Protein AF-Q2I185-F1 (afdb_monomer_lite)

Sequence (90 aa):
TDDARLFAFVRITTGDAMSKRAKFTLITWIGENVSGLQRAKISTDKTLVKDVCQNFAKEFTVSDIRELEEDYIRNELKKAGGANYDAQAE

pLDDT: mean 89.1, std 11.25, range [46.19, 98.0]

Radius of gyration: 15.52 Å; chains: 1; bounding box: 38×21×43 Å

Structure (mmCIF, N/CA/C/O backbone):
data_AF-Q2I185-F1
#
_entry.id   AF-Q2I185-F1
#
loop_
_atom_site.group_PDB
_atom_site.id
_atom_site.type_symbol
_atom_site.label_atom_id
_atom_site.label_alt_id
_atom_site.label_comp_id
_atom_site.label_asym_id
_atom_site.label_entity_id
_atom_site.label_seq_id
_atom_site.pdbx_PDB_ins_code
_atom_site.Cartn_x
_atom_site.Cartn_y
_atom_site.Cartn_z
_atom_site.occupancy
_atom_site.B_iso_or_equiv
_atom_site.auth_seq_id
_atom_site.auth_comp_id
_atom_site.auth_asym_id
_atom_site.auth_atom_id
_atom_site.pdbx_PDB_model_num
ATOM 1 N N . THR A 1 1 ? -13.672 -1.354 -1.992 1.00 79.06 1 THR A N 1
ATOM 2 C CA . THR A 1 1 ? -14.932 -0.762 -1.517 1.00 79.06 1 THR A CA 1
ATOM 3 C C . THR A 1 1 ? -14.590 0.287 -0.476 1.00 79.06 1 THR A C 1
ATOM 5 O O . THR A 1 1 ? -13.520 0.206 0.131 1.00 79.06 1 THR A O 1
ATOM 8 N N . ASP A 1 2 ? -15.443 1.291 -0.298 1.00 90.81 2 ASP A N 1
ATOM 9 C CA . ASP A 1 2 ? -15.118 2.459 0.538 1.00 90.81 2 ASP A CA 1
ATOM 10 C C . ASP A 1 2 ? -15.207 2.162 2.043 1.00 90.81 2 ASP A C 1
ATOM 12 O O . ASP A 1 2 ? -14.773 2.952 2.870 1.00 90.81 2 ASP A O 1
ATOM 16 N N . ASP A 1 3 ? -15.731 1.002 2.417 1.00 94.12 3 ASP A N 1
ATOM 17 C CA . ASP A 1 3 ? -15.838 0.474 3.779 1.00 94.12 3 ASP A CA 1
ATOM 18 C C . ASP A 1 3 ? -14.623 -0.373 4.210 1.00 94.12 3 ASP A C 1
ATOM 20 O O . ASP A 1 3 ? -14.582 -0.885 5.332 1.00 94.12 3 ASP A O 1
ATOM 24 N N . ALA A 1 4 ? -13.616 -0.517 3.343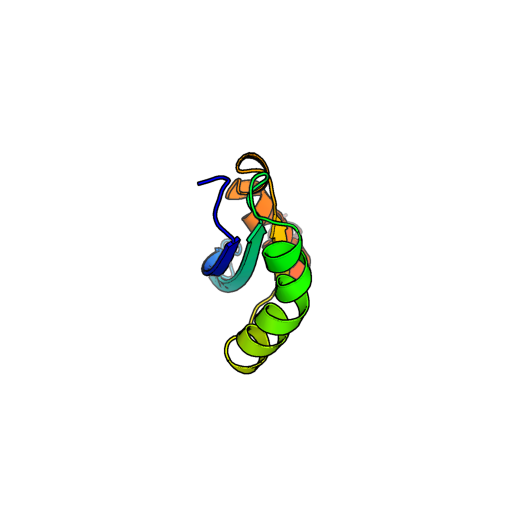 1.00 94.31 4 ALA A N 1
ATOM 25 C CA . ALA A 1 4 ? -12.443 -1.346 3.590 1.00 94.31 4 ALA A CA 1
ATOM 26 C C . ALA A 1 4 ? -11.154 -0.527 3.747 1.00 94.31 4 ALA A C 1
ATOM 28 O O . ALA A 1 4 ? -10.948 0.509 3.114 1.00 94.31 4 ALA A O 1
ATOM 29 N N . ARG A 1 5 ? -10.232 -1.068 4.548 1.00 95.19 5 ARG A N 1
ATOM 30 C CA . ARG A 1 5 ? -8.819 -0.674 4.573 1.00 95.19 5 ARG A CA 1
ATOM 31 C C . ARG A 1 5 ? -7.963 -1.878 4.215 1.00 95.19 5 ARG A C 1
ATOM 33 O O . ARG A 1 5 ? -8.269 -2.991 4.643 1.00 95.19 5 ARG A O 1
ATOM 40 N N . LEU A 1 6 ? -6.906 -1.664 3.448 1.00 96.50 6 LEU A N 1
ATOM 41 C CA . LEU A 1 6 ? -6.053 -2.749 2.972 1.00 96.50 6 LEU A CA 1
ATOM 42 C C . LEU A 1 6 ? -4.653 -2.252 2.633 1.00 96.50 6 LEU A C 1
ATOM 44 O O . LEU A 1 6 ? -4.432 -1.066 2.395 1.00 96.50 6 LEU A O 1
ATOM 48 N N . PHE A 1 7 ? -3.717 -3.193 2.606 1.00 97.75 7 PHE A N 1
ATOM 49 C CA . PHE A 1 7 ? -2.354 -2.980 2.148 1.00 97.75 7 PHE A CA 1
ATOM 50 C C . PHE A 1 7 ? -2.138 -3.792 0.876 1.00 97.75 7 PHE A C 1
ATOM 52 O O . PHE A 1 7 ? -2.478 -4.974 0.833 1.00 97.75 7 PHE A O 1
ATOM 59 N N . ALA A 1 8 ? -1.565 -3.172 -0.148 1.00 96.75 8 ALA A N 1
ATOM 60 C CA . ALA A 1 8 ? -1.213 -3.819 -1.400 1.00 96.75 8 ALA A CA 1
ATOM 61 C C . ALA A 1 8 ? 0.286 -3.657 -1.654 1.00 96.75 8 ALA A C 1
ATOM 63 O O . ALA A 1 8 ? 0.796 -2.542 -1.745 1.00 96.75 8 ALA A O 1
ATOM 64 N N . PHE A 1 9 ? 0.995 -4.776 -1.775 1.00 97.44 9 PHE A N 1
ATOM 65 C CA . PHE A 1 9 ? 2.401 -4.803 -2.162 1.00 97.44 9 PHE A CA 1
ATOM 66 C C . PHE A 1 9 ? 2.493 -5.167 -3.644 1.00 97.44 9 PHE A C 1
ATOM 68 O O . PHE A 1 9 ? 2.243 -6.308 -4.031 1.00 97.44 9 PHE A O 1
ATOM 75 N N . VAL A 1 10 ? 2.789 -4.178 -4.486 1.00 95.88 10 VAL A N 1
ATOM 76 C CA . VAL A 1 10 ? 2.630 -4.281 -5.941 1.00 95.88 10 VAL A CA 1
ATOM 77 C C . VAL A 1 10 ? 3.986 -4.235 -6.629 1.00 95.88 10 VAL A C 1
ATOM 79 O O . VAL A 1 10 ? 4.809 -3.365 -6.345 1.00 95.88 10 VAL A O 1
ATOM 82 N N . ARG A 1 11 ? 4.209 -5.156 -7.573 1.00 95.00 11 ARG A N 1
ATOM 83 C CA . ARG A 1 11 ? 5.365 -5.146 -8.475 1.00 95.00 11 ARG A CA 1
ATOM 84 C C . ARG A 1 11 ? 5.019 -4.395 -9.755 1.00 95.00 11 ARG A C 1
ATOM 86 O O . ARG A 1 11 ? 4.094 -4.778 -10.462 1.00 95.00 11 ARG A O 1
ATOM 93 N N . ILE A 1 12 ? 5.832 -3.406 -10.102 1.00 92.25 12 ILE A N 1
ATOM 94 C CA . ILE A 1 12 ? 5.723 -2.641 -11.343 1.00 92.25 12 ILE A CA 1
ATOM 95 C C . ILE A 1 12 ? 7.058 -2.716 -12.079 1.00 92.25 12 ILE A C 1
ATOM 97 O O . ILE A 1 12 ? 8.113 -2.389 -11.535 1.00 92.25 12 ILE A O 1
ATOM 101 N N . THR A 1 13 ? 7.031 -3.151 -13.337 1.00 90.44 13 THR A N 1
ATOM 102 C CA . THR A 1 13 ? 8.211 -3.083 -14.207 1.00 90.44 13 THR A CA 1
ATOM 103 C C . THR A 1 13 ? 8.331 -1.672 -14.764 1.00 90.44 13 THR A C 1
ATOM 105 O O . THR A 1 13 ? 7.434 -1.209 -15.465 1.00 90.44 13 THR A O 1
ATOM 108 N N . THR A 1 14 ? 9.437 -0.995 -14.469 1.00 83.94 14 THR A N 1
ATOM 109 C CA . THR A 1 14 ? 9.725 0.370 -14.925 1.00 83.94 14 THR A CA 1
ATOM 110 C C . THR A 1 14 ? 11.129 0.467 -15.511 1.00 83.94 14 THR A C 1
ATOM 112 O O . THR A 1 14 ? 11.974 -0.394 -15.269 1.00 83.94 14 THR A O 1
ATOM 115 N N . GLY A 1 15 ? 11.386 1.553 -16.234 1.00 79.19 15 GLY A N 1
ATOM 116 C CA . GLY A 1 15 ? 12.686 1.893 -16.792 1.00 79.19 15 GLY A CA 1
ATOM 117 C C . GLY A 1 15 ? 12.592 2.224 -18.274 1.00 79.19 15 GLY A C 1
ATOM 118 O O . GLY A 1 15 ? 11.487 2.311 -18.813 1.00 79.19 15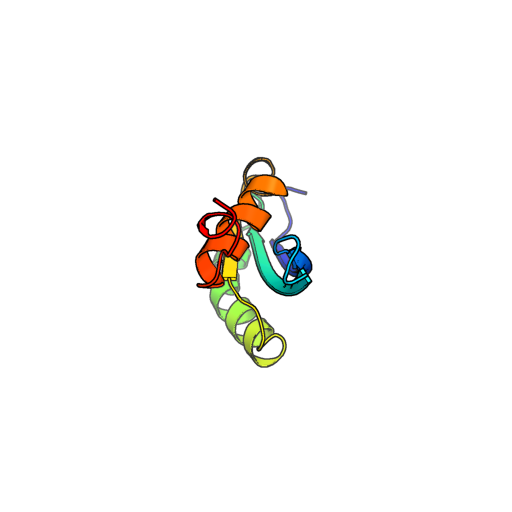 GLY A O 1
ATOM 119 N N . ASP A 1 16 ? 13.745 2.434 -18.885 1.00 76.88 16 ASP A N 1
ATOM 120 C CA . ASP A 1 16 ? 13.910 2.857 -20.272 1.00 76.88 16 ASP A CA 1
ATOM 121 C C . ASP A 1 16 ? 14.424 1.699 -21.149 1.00 76.88 16 ASP A C 1
ATOM 123 O O . ASP A 1 16 ? 14.448 0.532 -20.734 1.00 76.88 16 ASP A O 1
ATOM 127 N N . ALA A 1 17 ? 14.802 2.009 -22.391 1.00 76.50 17 ALA A N 1
ATOM 128 C CA . ALA A 1 17 ? 15.342 1.040 -23.342 1.00 76.50 17 ALA A CA 1
ATOM 129 C C . ALA A 1 17 ? 16.613 0.334 -22.830 1.00 76.50 17 ALA A C 1
ATOM 131 O O . ALA A 1 17 ? 16.833 -0.833 -23.157 1.00 76.50 17 ALA A O 1
ATOM 132 N N . MET A 1 18 ? 17.414 1.010 -22.003 1.00 76.44 18 MET A N 1
ATOM 133 C CA . MET A 1 18 ? 18.711 0.528 -21.523 1.00 76.44 18 MET A CA 1
ATOM 134 C C . MET A 1 18 ? 18.598 -0.249 -20.212 1.00 76.44 18 MET A C 1
ATOM 136 O O . MET A 1 18 ? 19.487 -1.026 -19.859 1.00 76.44 18 MET A O 1
ATOM 140 N N . SER A 1 19 ? 17.504 -0.073 -19.472 1.00 77.50 19 SER A N 1
ATOM 141 C CA . SER A 1 19 ? 17.293 -0.787 -18.223 1.00 77.50 19 SER A CA 1
ATOM 142 C C . SER A 1 19 ? 15.815 -0.930 -17.876 1.00 77.50 19 SER A C 1
ATOM 144 O O . SER A 1 19 ? 15.206 -0.000 -17.352 1.00 77.50 19 SER A O 1
ATOM 146 N N . LYS A 1 20 ? 15.289 -2.155 -17.959 1.00 85.12 20 LYS A N 1
ATOM 147 C CA . LYS A 1 20 ? 14.000 -2.531 -17.355 1.00 85.12 20 LYS A CA 1
ATOM 148 C C . LYS A 1 20 ? 14.233 -3.207 -16.009 1.00 85.12 20 LYS A C 1
ATOM 150 O O . LYS A 1 20 ? 14.926 -4.218 -15.927 1.00 85.12 20 LYS A O 1
ATOM 155 N N . ARG A 1 21 ? 13.643 -2.670 -14.942 1.00 86.25 21 ARG A N 1
ATOM 156 C CA . ARG A 1 21 ? 13.783 -3.191 -13.576 1.00 8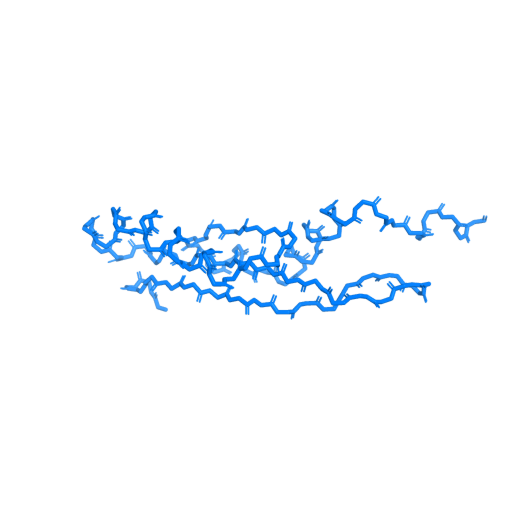6.25 21 ARG A CA 1
ATOM 157 C C . ARG A 1 21 ? 12.423 -3.323 -12.910 1.00 86.25 21 ARG A C 1
ATOM 159 O O . ARG A 1 21 ? 11.536 -2.487 -13.084 1.00 86.25 21 ARG A O 1
ATOM 166 N N . ALA A 1 22 ? 12.267 -4.380 -12.122 1.00 90.44 22 ALA A N 1
ATOM 167 C CA . ALA A 1 22 ? 11.145 -4.474 -11.207 1.00 90.44 22 ALA A CA 1
ATOM 168 C C . ALA A 1 22 ? 11.357 -3.474 -10.068 1.00 90.44 22 ALA A C 1
ATOM 170 O O . ALA A 1 22 ? 12.421 -3.450 -9.450 1.00 90.44 22 ALA A O 1
ATOM 171 N N . LYS A 1 23 ? 10.337 -2.674 -9.784 1.00 92.19 23 LYS A N 1
ATOM 172 C CA . LYS A 1 23 ? 10.219 -1.928 -8.538 1.00 92.19 23 LYS A CA 1
ATOM 173 C C . LYS A 1 23 ? 8.983 -2.402 -7.805 1.00 92.19 23 LYS A C 1
ATOM 175 O O . LYS A 1 23 ? 8.013 -2.840 -8.421 1.00 92.19 23 LYS A O 1
ATOM 180 N N . PHE A 1 24 ? 9.038 -2.304 -6.491 1.00 95.06 24 PHE A N 1
ATOM 181 C CA . PHE A 1 24 ? 7.912 -2.617 -5.633 1.00 95.06 24 PHE A CA 1
ATOM 182 C C . PHE A 1 24 ? 7.400 -1.339 -4.985 1.00 95.06 24 PHE A C 1
ATOM 184 O O . PHE A 1 24 ? 8.172 -0.409 -4.732 1.00 95.06 24 PHE A O 1
ATOM 191 N N . THR A 1 25 ? 6.102 -1.296 -4.725 1.00 95.94 25 THR A N 1
ATOM 192 C CA . THR A 1 25 ? 5.461 -0.233 -3.960 1.00 95.94 25 THR A CA 1
ATOM 193 C C . THR A 1 25 ? 4.504 -0.821 -2.939 1.00 95.94 25 THR A C 1
ATOM 195 O O . THR A 1 25 ? 3.870 -1.843 -3.201 1.00 95.94 25 THR A O 1
ATOM 198 N N . LEU A 1 26 ? 4.422 -0.179 -1.776 1.00 97.81 26 LEU A N 1
ATOM 199 C CA . LEU A 1 26 ? 3.416 -0.480 -0.769 1.00 97.81 26 LEU A CA 1
ATOM 200 C C . LEU A 1 26 ? 2.320 0.585 -0.833 1.00 97.81 26 LEU A C 1
ATOM 202 O O . LEU A 1 26 ? 2.581 1.763 -0.603 1.00 97.81 26 LEU A O 1
ATOM 206 N N . ILE A 1 27 ? 1.094 0.172 -1.121 1.00 97.12 27 ILE A N 1
ATOM 207 C CA . ILE A 1 27 ? -0.079 1.042 -1.174 1.00 97.12 27 ILE A CA 1
ATOM 208 C C . ILE A 1 27 ? -0.952 0.733 0.037 1.00 97.12 27 ILE A C 1
ATOM 210 O O . ILE A 1 27 ? -1.337 -0.411 0.262 1.00 97.12 27 ILE A O 1
ATOM 214 N N . THR A 1 28 ? -1.272 1.757 0.815 1.00 97.75 28 THR A N 1
ATOM 215 C CA . THR A 1 28 ? -2.246 1.702 1.904 1.00 97.75 28 THR A CA 1
ATOM 216 C C . THR A 1 28 ? -3.539 2.333 1.413 1.00 97.75 28 THR A C 1
ATOM 218 O O . THR A 1 28 ? -3.589 3.545 1.225 1.00 97.75 28 THR A O 1
ATOM 221 N N . TRP A 1 29 ? -4.575 1.525 1.209 1.00 97.12 29 TRP A N 1
ATOM 222 C CA . TRP A 1 29 ? -5.914 2.007 0.882 1.00 97.12 29 TRP A CA 1
ATOM 223 C C . TRP A 1 29 ? -6.719 2.232 2.157 1.00 97.12 29 TRP A C 1
ATOM 225 O O . TRP A 1 29 ? -6.792 1.351 3.023 1.00 97.12 29 TRP A O 1
ATOM 235 N N . ILE A 1 30 ? -7.349 3.397 2.249 1.00 96.62 30 ILE A N 1
ATOM 236 C CA . ILE A 1 30 ? -8.203 3.796 3.360 1.00 96.62 30 ILE A CA 1
ATOM 237 C C . ILE A 1 30 ? -9.530 4.290 2.793 1.00 96.62 30 ILE A C 1
ATOM 239 O O . ILE A 1 30 ? -9.682 5.479 2.525 1.00 96.62 30 ILE A O 1
ATOM 243 N N . GLY A 1 31 ? -10.500 3.390 2.643 1.00 95.62 31 GLY A N 1
ATOM 244 C CA . GLY A 1 31 ? -11.816 3.763 2.134 1.00 95.62 31 GLY A CA 1
ATOM 245 C C . GLY A 1 31 ? -12.482 4.856 2.980 1.00 95.62 31 GLY A C 1
ATOM 246 O O . GLY A 1 31 ? -12.289 4.935 4.195 1.00 95.62 31 GLY A O 1
ATOM 247 N N . GLU A 1 32 ? -13.257 5.738 2.359 1.00 93.81 32 GLU A N 1
ATOM 248 C CA . GLU A 1 32 ? -13.856 6.908 3.022 1.00 93.81 32 GLU A CA 1
ATOM 249 C C . GLU A 1 32 ? -14.874 6.556 4.124 1.00 93.81 32 GLU A C 1
ATOM 251 O O . GLU A 1 32 ? -15.047 7.307 5.085 1.00 93.81 32 GLU A O 1
ATOM 256 N N . ASN A 1 33 ? -15.447 5.357 4.078 1.00 95.50 33 ASN A N 1
ATOM 257 C CA . ASN A 1 33 ? -16.461 4.883 5.015 1.00 95.50 33 ASN A CA 1
ATOM 258 C C . ASN A 1 33 ? -15.910 3.969 6.123 1.00 95.50 33 ASN A C 1
ATOM 260 O O . ASN A 1 33 ? -16.688 3.440 6.918 1.00 95.50 33 ASN A O 1
ATOM 264 N N . VAL A 1 34 ? -14.585 3.778 6.235 1.00 96.44 34 VAL A N 1
ATOM 265 C CA . VAL A 1 34 ? -14.030 3.023 7.374 1.00 96.44 34 VAL A CA 1
ATOM 266 C C . VAL A 1 34 ? -14.244 3.766 8.697 1.00 96.44 34 VAL A C 1
ATOM 268 O O . VAL A 1 34 ? -14.111 4.993 8.786 1.00 96.44 34 VAL A O 1
ATOM 271 N N . SER A 1 35 ? -14.525 3.012 9.761 1.00 96.94 35 SER A N 1
ATOM 272 C CA . SER A 1 35 ? -14.762 3.575 11.095 1.00 96.94 35 SER A CA 1
ATOM 273 C C . SER A 1 35 ? -13.526 4.283 11.665 1.00 96.94 35 SER A C 1
ATOM 275 O O . SER A 1 35 ? -12.382 3.949 11.342 1.00 96.94 35 SER A O 1
ATOM 277 N N . GLY A 1 36 ? -13.737 5.220 12.596 1.00 96.44 36 GLY A N 1
ATOM 278 C CA . GLY A 1 36 ? -12.643 5.938 13.264 1.00 96.44 36 GLY A CA 1
ATOM 279 C C . GLY A 1 36 ? -11.634 5.009 13.950 1.00 96.44 36 GLY A C 1
ATOM 280 O O . GLY A 1 36 ? -10.427 5.216 13.838 1.00 96.44 36 GLY A O 1
ATOM 281 N N . LEU A 1 37 ? -12.105 3.924 14.578 1.00 96.50 37 LEU A N 1
ATOM 282 C CA . LEU A 1 37 ? -11.227 2.927 15.198 1.00 96.50 37 LEU A CA 1
ATOM 283 C C . LEU A 1 37 ? -10.380 2.177 14.160 1.00 96.50 37 LEU A C 1
ATOM 285 O O . LEU A 1 37 ? -9.200 1.925 14.395 1.00 96.50 37 LEU A O 1
ATOM 289 N N . GLN A 1 38 ? -10.959 1.830 13.007 1.00 96.44 38 GLN A N 1
ATOM 290 C CA . GLN A 1 38 ? -10.203 1.217 11.915 1.00 96.44 38 GLN A CA 1
ATOM 291 C C . GLN A 1 38 ? -9.150 2.180 11.362 1.00 96.44 38 GLN A C 1
ATOM 293 O O . GLN A 1 38 ? -8.027 1.739 11.140 1.00 96.44 38 GLN A O 1
ATOM 298 N N . ARG A 1 39 ? -9.466 3.477 11.208 1.00 95.75 39 ARG A N 1
ATOM 299 C CA . ARG A 1 39 ? -8.490 4.504 10.792 1.00 95.75 39 ARG A CA 1
ATOM 300 C C . ARG A 1 39 ? -7.332 4.623 11.774 1.00 95.75 39 ARG A C 1
ATOM 302 O O . ARG A 1 39 ? -6.178 4.602 11.356 1.00 95.75 39 ARG A O 1
ATOM 309 N N . ALA A 1 40 ? -7.634 4.677 13.070 1.00 96.31 40 ALA A N 1
ATOM 310 C CA . ALA A 1 40 ? -6.626 4.798 14.121 1.00 96.31 40 ALA A CA 1
ATOM 311 C C . ALA A 1 40 ? -5.627 3.626 14.133 1.00 96.31 40 ALA A C 1
ATOM 313 O O . ALA A 1 40 ? -4.457 3.822 14.443 1.00 96.31 40 ALA A O 1
ATOM 314 N N . LYS A 1 41 ? -6.064 2.417 13.753 1.00 97.06 41 LYS A N 1
ATOM 315 C CA . LYS A 1 41 ? -5.210 1.217 13.711 1.00 97.06 41 LYS A CA 1
ATOM 316 C C . LYS A 1 41 ? -4.306 1.122 12.479 1.00 97.06 41 LYS A C 1
ATOM 318 O O . LYS A 1 41 ? -3.418 0.275 12.449 1.00 97.06 41 LYS A O 1
ATOM 323 N N . ILE A 1 42 ? -4.503 1.959 11.459 1.00 97.06 42 ILE A N 1
ATOM 324 C CA . ILE A 1 42 ? -3.766 1.835 10.191 1.00 97.06 42 ILE A CA 1
ATOM 325 C C . ILE A 1 42 ? -2.272 2.047 10.377 1.00 97.06 42 ILE A C 1
ATOM 327 O O . ILE A 1 42 ? -1.497 1.298 9.798 1.00 97.06 42 ILE A O 1
ATOM 331 N N . SER A 1 43 ? -1.853 3.030 11.175 1.00 95.50 43 SER A N 1
ATOM 332 C CA . SER A 1 43 ? -0.428 3.293 11.396 1.00 95.50 43 SER A CA 1
ATOM 333 C C . SER A 1 43 ? 0.268 2.105 12.061 1.00 95.50 43 SER A C 1
ATOM 335 O O . SER A 1 43 ? 1.323 1.688 11.590 1.00 95.50 43 SER A O 1
ATOM 337 N N . THR A 1 44 ? -0.349 1.523 13.092 1.00 97.81 44 THR A N 1
ATOM 338 C CA . THR A 1 44 ? 0.158 0.332 13.784 1.00 97.81 44 THR A CA 1
ATOM 339 C C . THR A 1 44 ? 0.259 -0.860 12.841 1.00 97.81 44 THR A C 1
ATOM 341 O O . THR A 1 44 ? 1.330 -1.449 12.716 1.00 97.81 44 THR A O 1
ATOM 344 N N . ASP A 1 45 ? -0.817 -1.180 12.124 1.00 97.94 45 ASP A N 1
ATOM 345 C CA . ASP A 1 45 ? -0.824 -2.342 11.233 1.00 97.94 45 ASP A CA 1
ATOM 346 C C . ASP A 1 45 ? 0.131 -2.156 10.050 1.00 97.94 45 ASP A C 1
ATOM 348 O O . ASP A 1 45 ? 0.758 -3.109 9.599 1.00 97.94 45 ASP A O 1
ATOM 352 N N . LYS A 1 46 ? 0.302 -0.918 9.576 1.00 97.56 46 LYS A N 1
ATOM 353 C CA . LYS A 1 46 ? 1.255 -0.593 8.514 1.00 97.56 46 LYS A CA 1
ATOM 354 C C . LYS A 1 46 ? 2.694 -0.850 8.940 1.00 97.56 46 LYS A C 1
ATOM 356 O O . LYS A 1 46 ? 3.468 -1.353 8.132 1.00 97.56 46 LYS A O 1
ATOM 361 N N . THR A 1 47 ? 3.052 -0.531 10.184 1.00 97.50 47 THR A N 1
ATOM 362 C CA . THR A 1 47 ? 4.372 -0.875 10.734 1.00 97.50 47 THR A CA 1
ATOM 363 C C . THR A 1 47 ? 4.594 -2.386 10.676 1.00 97.50 47 THR A C 1
ATOM 365 O O . THR A 1 47 ? 5.593 -2.817 10.113 1.00 97.50 47 THR A O 1
ATOM 368 N N . LEU A 1 48 ? 3.612 -3.182 11.115 1.00 97.81 48 LEU A N 1
ATOM 369 C CA . LEU A 1 48 ? 3.692 -4.649 11.066 1.00 97.81 48 LEU A CA 1
ATOM 370 C C . LEU A 1 48 ? 3.817 -5.186 9.632 1.00 97.81 48 LEU A C 1
ATOM 372 O O . LEU A 1 48 ? 4.561 -6.128 9.374 1.00 97.81 48 LEU A O 1
ATOM 376 N N . VAL A 1 49 ? 3.115 -4.580 8.671 1.00 98.00 49 VAL A N 1
ATOM 377 C CA . VAL A 1 49 ? 3.247 -4.949 7.253 1.00 98.00 49 VAL A CA 1
ATOM 378 C C . VAL A 1 49 ? 4.640 -4.616 6.724 1.00 98.00 49 VAL A C 1
ATOM 380 O O . VAL A 1 49 ? 5.213 -5.413 5.984 1.00 98.00 49 VAL A O 1
ATOM 383 N N . LYS A 1 50 ? 5.214 -3.471 7.107 1.00 97.00 50 LYS A N 1
ATOM 384 C CA . LYS A 1 50 ? 6.560 -3.054 6.680 1.00 97.00 50 LYS A CA 1
ATOM 385 C C . LYS A 1 50 ? 7.671 -3.922 7.267 1.00 97.00 50 LYS A C 1
ATOM 387 O O . LYS A 1 50 ? 8.708 -4.051 6.622 1.00 97.00 50 LYS A O 1
ATOM 392 N N . ASP A 1 51 ? 7.439 -4.569 8.408 1.00 97.38 51 ASP A N 1
ATOM 393 C CA . ASP A 1 51 ? 8.380 -5.547 8.963 1.00 97.38 51 ASP A CA 1
ATOM 394 C C . ASP A 1 51 ? 8.569 -6.754 8.027 1.00 97.38 51 ASP A C 1
ATOM 396 O O . ASP A 1 51 ? 9.664 -7.311 7.952 1.00 97.38 51 ASP A O 1
ATOM 400 N N . VAL A 1 52 ? 7.531 -7.114 7.259 1.00 97.12 52 VAL A N 1
ATOM 401 C CA . VAL A 1 52 ? 7.558 -8.203 6.266 1.00 97.12 52 VAL A CA 1
ATOM 402 C C . VAL A 1 52 ? 7.894 -7.678 4.864 1.00 97.12 52 VAL A C 1
ATOM 404 O O . VAL A 1 52 ? 8.733 -8.234 4.155 1.00 97.12 52 VAL A O 1
ATOM 407 N N . CYS A 1 53 ? 7.259 -6.584 4.445 1.00 96.00 53 CYS A N 1
ATOM 408 C CA . CYS A 1 53 ? 7.435 -5.959 3.137 1.00 96.00 53 CYS A CA 1
ATOM 409 C C . CYS A 1 53 ? 8.515 -4.871 3.191 1.00 96.00 53 CYS A C 1
ATOM 411 O O . CYS A 1 53 ? 8.211 -3.682 3.128 1.00 96.00 53 CYS A O 1
ATOM 413 N N . GLN A 1 54 ? 9.781 -5.276 3.290 1.00 93.44 54 GLN A N 1
ATOM 414 C CA . GLN A 1 54 ? 10.893 -4.343 3.519 1.00 93.44 54 GLN A CA 1
ATOM 415 C C . GLN A 1 54 ? 11.411 -3.654 2.247 1.00 93.44 54 GLN A C 1
ATOM 417 O O . GLN A 1 54 ? 11.881 -2.520 2.302 1.00 93.44 54 GLN A O 1
ATOM 422 N N . ASN A 1 55 ? 11.345 -4.326 1.093 1.00 92.12 55 ASN A N 1
ATOM 423 C CA . ASN A 1 55 ? 11.959 -3.836 -0.142 1.00 92.12 55 ASN A CA 1
ATOM 424 C C . ASN A 1 55 ? 10.919 -3.231 -1.093 1.00 92.12 55 ASN A C 1
ATOM 426 O O . ASN A 1 55 ? 10.359 -3.925 -1.941 1.00 92.12 55 ASN A O 1
ATOM 430 N N . PHE A 1 56 ? 10.672 -1.930 -0.957 1.00 94.69 56 PHE A N 1
ATOM 431 C CA . PHE A 1 56 ? 9.876 -1.139 -1.893 1.00 94.69 56 PHE A CA 1
ATOM 432 C C . PHE A 1 56 ? 10.499 0.241 -2.111 1.00 94.69 56 PHE A C 1
ATOM 434 O O . PHE A 1 56 ? 11.155 0.791 -1.233 1.00 94.69 56 PHE A O 1
ATOM 441 N N . ALA A 1 57 ? 10.282 0.815 -3.293 1.00 93.31 57 ALA A N 1
ATOM 442 C CA . ALA A 1 57 ? 10.859 2.104 -3.668 1.00 93.31 57 ALA A CA 1
ATOM 443 C C . ALA A 1 57 ? 10.041 3.295 -3.149 1.00 93.31 57 ALA A C 1
ATOM 445 O O . ALA A 1 57 ? 10.595 4.364 -2.907 1.00 93.31 57 ALA A O 1
ATOM 446 N N . LYS A 1 58 ? 8.720 3.131 -3.005 1.00 93.94 58 LYS A N 1
ATOM 447 C CA . LYS A 1 58 ? 7.828 4.173 -2.487 1.00 93.94 58 LYS A CA 1
ATOM 448 C C . LYS A 1 58 ? 6.591 3.585 -1.817 1.00 93.94 58 LYS A C 1
ATOM 450 O O . LYS A 1 58 ? 6.101 2.530 -2.226 1.00 93.94 58 LYS A O 1
ATOM 455 N N . GLU A 1 59 ? 6.110 4.285 -0.799 1.00 95.50 59 GLU A N 1
ATOM 456 C CA . GLU A 1 59 ? 4.857 4.017 -0.098 1.00 95.50 59 GLU A CA 1
ATOM 457 C C . GLU A 1 59 ? 3.807 5.058 -0.507 1.00 95.50 59 GLU A C 1
ATOM 459 O O . GLU A 1 59 ? 4.127 6.245 -0.602 1.00 95.50 59 GLU A O 1
ATOM 464 N N . PHE A 1 60 ? 2.564 4.625 -0.711 1.00 95.88 60 PHE A N 1
ATOM 465 C CA . PHE A 1 60 ? 1.416 5.495 -0.962 1.00 95.88 60 PHE A CA 1
ATOM 466 C C . PHE A 1 60 ? 0.351 5.264 0.105 1.00 95.88 60 PHE A C 1
ATOM 468 O O . PHE A 1 60 ? 0.116 4.133 0.526 1.00 95.88 60 PHE A O 1
ATOM 475 N N . THR A 1 61 ? -0.300 6.333 0.549 1.00 95.81 61 THR A N 1
ATOM 476 C CA . THR A 1 61 ? -1.519 6.257 1.359 1.00 95.81 61 THR A CA 1
ATOM 477 C C . THR A 1 61 ? -2.609 6.956 0.574 1.00 95.81 61 THR A C 1
ATOM 479 O O . THR A 1 61 ? -2.440 8.120 0.235 1.00 95.81 61 THR A O 1
ATOM 482 N N . VAL A 1 62 ? -3.667 6.220 0.253 1.00 95.12 62 VAL A N 1
ATOM 483 C CA . VAL A 1 62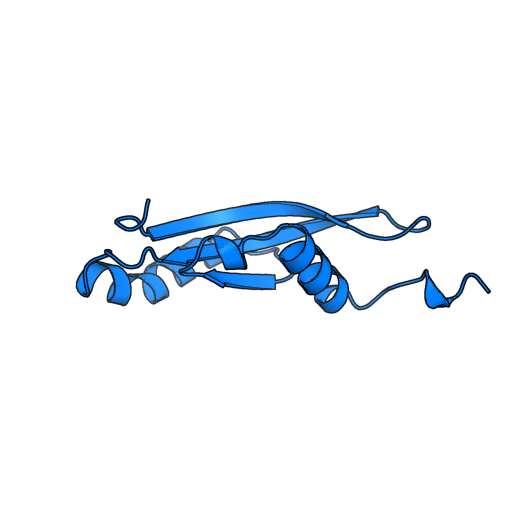 ? -4.671 6.613 -0.733 1.00 95.12 62 VAL A CA 1
ATOM 484 C C . VAL A 1 62 ? -6.063 6.369 -0.169 1.00 95.12 62 VAL A C 1
ATOM 486 O O . VAL A 1 62 ? -6.305 5.332 0.454 1.00 95.12 62 VAL A O 1
ATOM 489 N N . SER A 1 63 ? -6.973 7.309 -0.402 1.00 93.12 63 SER A N 1
ATOM 490 C CA . SER A 1 63 ? -8.391 7.187 -0.039 1.00 93.12 63 SER A CA 1
ATOM 491 C C . SER A 1 63 ? -9.338 7.315 -1.228 1.00 93.12 63 SER A C 1
ATOM 493 O O . SER A 1 63 ? -10.499 6.941 -1.099 1.00 93.12 63 SER A O 1
ATOM 495 N N . ASP A 1 64 ? -8.847 7.782 -2.378 1.00 90.31 64 ASP A N 1
ATOM 496 C CA . ASP A 1 64 ? -9.618 7.910 -3.610 1.00 90.31 64 ASP A CA 1
ATOM 497 C C . ASP A 1 64 ? -9.040 7.022 -4.717 1.00 90.31 64 ASP A C 1
ATOM 499 O O . ASP A 1 64 ? -7.834 6.987 -4.962 1.00 90.31 64 ASP A O 1
ATOM 503 N N . ILE A 1 65 ? -9.905 6.290 -5.418 1.00 88.31 65 ILE A N 1
ATOM 504 C CA . ILE A 1 65 ? -9.494 5.403 -6.510 1.00 88.31 65 ILE A CA 1
ATOM 505 C C . ILE A 1 65 ? -8.817 6.158 -7.661 1.00 88.31 65 ILE A C 1
ATOM 507 O O . ILE A 1 65 ? -7.979 5.587 -8.354 1.00 88.31 65 ILE A O 1
ATOM 511 N N . ARG A 1 66 ? -9.129 7.446 -7.837 1.00 87.38 66 ARG A N 1
ATOM 512 C CA . ARG A 1 66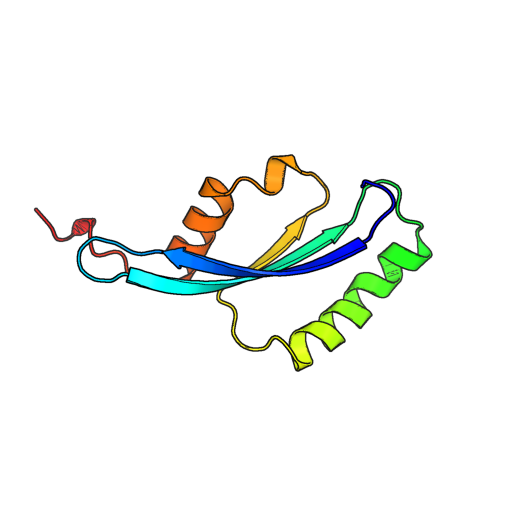 ? -8.502 8.321 -8.838 1.00 87.38 66 ARG A CA 1
ATOM 513 C C . ARG A 1 66 ? -7.013 8.546 -8.572 1.00 87.38 66 ARG A C 1
ATOM 515 O O . ARG A 1 66 ? -6.262 8.836 -9.491 1.00 87.38 66 ARG A O 1
ATOM 522 N N . GLU A 1 67 ? -6.555 8.370 -7.335 1.00 85.88 67 GLU A N 1
ATOM 523 C CA . GLU A 1 67 ? -5.129 8.446 -6.990 1.00 85.88 67 GLU A CA 1
ATOM 524 C C . GLU A 1 67 ? -4.378 7.129 -7.285 1.00 85.88 67 GLU A C 1
ATOM 526 O O . GLU A 1 67 ? -3.150 7.081 -7.193 1.00 85.88 67 GLU A O 1
ATOM 531 N N . LEU A 1 68 ? -5.090 6.052 -7.652 1.00 89.06 68 LEU A N 1
ATOM 532 C CA . LEU A 1 68 ? -4.511 4.753 -8.027 1.00 89.06 68 LEU A CA 1
ATOM 533 C C . LEU A 1 68 ? -4.231 4.623 -9.531 1.00 89.06 68 LEU A C 1
ATOM 535 O O . LEU A 1 68 ? -4.063 3.511 -10.035 1.00 89.06 68 LEU A O 1
ATOM 539 N N . GLU A 1 69 ? -4.156 5.737 -10.256 1.00 91.75 69 GLU A N 1
ATOM 540 C CA . GLU A 1 69 ? -3.784 5.723 -11.667 1.00 91.75 69 GLU A CA 1
ATOM 541 C C . GLU A 1 69 ? -2.375 5.149 -11.875 1.00 91.75 69 GLU A C 1
ATOM 543 O O . GLU A 1 69 ? -1.386 5.586 -11.277 1.00 91.75 69 GLU A O 1
ATOM 548 N N . GLU A 1 70 ? -2.277 4.156 -12.760 1.00 89.88 70 GLU A N 1
ATOM 549 C CA . GLU A 1 70 ? -1.037 3.414 -12.989 1.00 89.88 70 GLU A CA 1
ATOM 550 C C . GLU A 1 70 ? 0.101 4.329 -13.462 1.00 89.88 70 GLU A C 1
ATOM 552 O O . GLU A 1 70 ? 1.234 4.202 -12.990 1.00 89.88 70 GLU A O 1
ATOM 557 N N . ASP A 1 71 ? -0.195 5.280 -14.349 1.00 90.50 71 ASP A N 1
ATOM 558 C CA . ASP A 1 71 ? 0.792 6.225 -14.872 1.00 90.50 71 ASP A CA 1
ATOM 559 C C . ASP A 1 71 ? 1.339 7.145 -13.780 1.00 90.50 71 ASP A C 1
ATOM 561 O O . ASP A 1 71 ? 2.550 7.384 -13.717 1.00 90.50 71 ASP A O 1
ATOM 565 N N . TYR A 1 72 ? 0.482 7.602 -12.864 1.00 91.38 72 TYR A N 1
ATOM 566 C CA . TYR A 1 72 ? 0.907 8.373 -11.699 1.00 91.38 72 TYR A CA 1
ATOM 567 C C . TYR A 1 72 ? 1.868 7.558 -10.823 1.00 91.38 72 TYR A C 1
ATOM 569 O O . TYR A 1 72 ? 2.991 7.997 -10.556 1.00 91.38 72 TYR A O 1
ATOM 577 N N . ILE A 1 73 ? 1.487 6.331 -10.454 1.00 92.25 73 ILE A N 1
ATOM 578 C CA . ILE A 1 73 ? 2.321 5.446 -9.627 1.00 92.25 73 ILE A CA 1
ATOM 579 C C . ILE A 1 73 ? 3.657 5.151 -10.327 1.00 92.25 73 ILE A C 1
ATOM 581 O O . ILE A 1 73 ? 4.721 5.225 -9.705 1.00 92.25 73 ILE A O 1
ATOM 585 N N . ARG A 1 74 ? 3.638 4.859 -11.634 1.00 90.69 74 ARG A N 1
ATOM 586 C CA . ARG A 1 74 ? 4.847 4.629 -12.441 1.00 90.69 74 ARG A CA 1
ATOM 587 C C . ARG A 1 74 ? 5.764 5.844 -12.438 1.00 90.69 74 ARG A C 1
ATOM 589 O O . ARG A 1 74 ? 6.969 5.683 -12.241 1.00 90.69 74 ARG A O 1
ATOM 596 N N . ASN A 1 75 ? 5.221 7.042 -12.626 1.00 89.94 75 ASN A N 1
ATOM 597 C CA . ASN A 1 75 ? 5.995 8.281 -12.632 1.00 89.94 75 ASN A CA 1
ATOM 598 C C . ASN A 1 75 ? 6.644 8.550 -11.271 1.00 89.94 75 ASN A C 1
ATOM 600 O O . ASN A 1 75 ? 7.833 8.867 -11.198 1.00 89.94 75 ASN A O 1
ATOM 604 N N . GLU A 1 76 ? 5.909 8.339 -10.185 1.00 91.19 76 GLU A N 1
ATOM 605 C CA . GLU A 1 76 ? 6.441 8.476 -8.831 1.00 91.19 76 GLU A CA 1
ATOM 606 C C . GLU A 1 76 ? 7.535 7.440 -8.526 1.00 91.19 76 GLU A C 1
ATOM 608 O O . GLU A 1 76 ? 8.565 7.769 -7.929 1.00 91.19 76 GLU A O 1
ATOM 613 N N . LEU A 1 77 ? 7.387 6.204 -9.012 1.00 89.94 77 LEU A N 1
ATOM 614 C CA . LEU A 1 77 ? 8.425 5.179 -8.902 1.00 89.94 77 LEU A CA 1
ATOM 615 C C . LEU A 1 77 ? 9.647 5.468 -9.779 1.00 89.94 77 LEU A C 1
ATOM 617 O O . LEU A 1 77 ? 10.765 5.129 -9.380 1.00 89.94 77 LEU A O 1
ATOM 621 N N . LYS A 1 78 ? 9.481 6.077 -10.960 1.00 86.94 78 LYS A N 1
ATOM 622 C CA . LYS A 1 78 ? 10.598 6.552 -11.794 1.00 86.94 78 LYS A CA 1
ATOM 623 C C . LYS A 1 78 ? 11.418 7.598 -11.041 1.00 86.94 78 LYS A C 1
ATOM 625 O O . LYS A 1 78 ? 12.619 7.385 -10.887 1.00 86.94 78 LYS A O 1
ATOM 630 N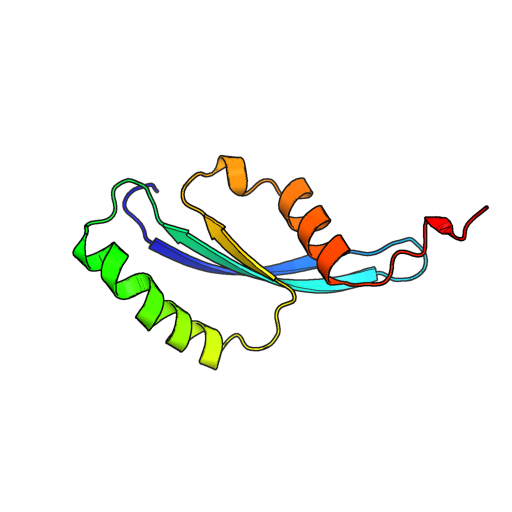 N . LYS A 1 79 ? 10.769 8.627 -10.477 1.00 85.81 79 LYS A N 1
ATOM 631 C CA . LYS A 1 79 ? 11.419 9.672 -9.659 1.00 85.81 79 LYS A CA 1
ATOM 632 C C . LYS A 1 79 ? 12.201 9.084 -8.481 1.00 85.81 79 LYS A C 1
ATOM 634 O O . LYS A 1 79 ? 13.356 9.439 -8.276 1.00 85.81 79 LYS A O 1
ATOM 639 N N . ALA A 1 80 ? 11.619 8.120 -7.766 1.00 84.94 80 ALA A N 1
ATOM 640 C CA . ALA A 1 80 ? 12.287 7.436 -6.654 1.00 84.94 80 ALA A CA 1
ATOM 641 C C . ALA A 1 80 ? 13.496 6.574 -7.082 1.00 84.94 80 ALA A C 1
ATOM 643 O O . ALA A 1 80 ? 14.281 6.149 -6.242 1.00 84.94 80 ALA A O 1
ATOM 644 N N . GLY A 1 81 ? 13.649 6.276 -8.379 1.00 75.94 81 GLY A N 1
ATOM 645 C CA . GLY A 1 81 ? 14.712 5.415 -8.902 1.00 75.94 81 GLY A CA 1
ATOM 646 C C . GLY A 1 81 ? 16.025 6.084 -9.268 1.00 75.94 81 GLY A C 1
ATOM 647 O O . GLY A 1 81 ? 16.930 5.355 -9.661 1.00 75.94 81 GLY A O 1
ATOM 648 N N . GLY A 1 82 ? 16.111 7.415 -9.209 1.00 65.94 82 GLY A N 1
ATOM 649 C CA . GLY A 1 82 ? 17.339 8.202 -9.393 1.00 65.94 82 GLY A CA 1
ATOM 650 C C . GLY A 1 82 ? 17.985 8.195 -10.789 1.00 65.94 82 GLY A C 1
ATOM 651 O O . GLY A 1 82 ? 18.625 9.176 -11.145 1.00 65.94 82 GLY A O 1
ATOM 652 N N . ALA A 1 83 ? 17.812 7.145 -11.594 1.00 64.81 83 ALA A N 1
ATOM 653 C CA . ALA A 1 83 ? 18.407 7.011 -12.921 1.00 64.81 83 ALA A CA 1
ATOM 654 C C . ALA A 1 83 ? 17.333 7.020 -14.018 1.00 64.81 83 ALA A C 1
ATOM 656 O O . ALA A 1 83 ? 16.418 6.191 -14.001 1.00 64.81 83 ALA A O 1
ATOM 657 N N . ASN A 1 84 ? 17.467 7.951 -14.964 1.00 65.31 84 ASN A N 1
ATOM 658 C CA . ASN A 1 84 ? 16.663 8.044 -16.178 1.00 65.31 84 ASN A CA 1
ATOM 659 C C . ASN A 1 84 ? 17.609 8.338 -17.353 1.00 65.31 84 ASN A C 1
ATOM 661 O O . ASN A 1 84 ? 18.181 9.428 -17.400 1.00 65.31 84 ASN A O 1
ATOM 665 N N . TYR A 1 85 ? 17.832 7.367 -18.243 1.00 63.94 85 TYR A N 1
ATOM 666 C CA . TYR A 1 85 ? 18.830 7.476 -19.316 1.00 63.94 85 TYR A CA 1
ATOM 667 C C . TYR A 1 85 ? 18.247 8.009 -20.630 1.00 63.94 85 TYR A C 1
ATOM 669 O O . TYR A 1 85 ? 19.008 8.308 -21.545 1.00 63.94 85 TYR A O 1
ATOM 677 N N . ASP A 1 86 ? 16.928 8.218 -20.703 1.00 63.59 86 ASP A N 1
ATOM 678 C CA . ASP A 1 86 ? 16.254 8.814 -21.868 1.00 63.59 86 ASP A CA 1
ATOM 679 C C . ASP A 1 86 ? 16.820 10.203 -22.236 1.00 63.59 86 ASP A C 1
ATOM 681 O O . ASP A 1 86 ? 16.803 10.590 -23.398 1.00 63.59 86 ASP A O 1
ATOM 685 N N . ALA A 1 87 ? 17.377 10.939 -21.266 1.00 61.25 87 ALA A N 1
ATOM 686 C CA . ALA A 1 87 ? 17.989 12.254 -21.482 1.00 61.25 87 ALA A CA 1
ATOM 687 C C . ALA A 1 87 ? 19.419 12.210 -22.066 1.00 61.25 87 ALA A C 1
ATOM 689 O O . ALA A 1 87 ? 19.988 13.263 -22.329 1.00 61.25 87 ALA A O 1
ATOM 690 N N . GLN A 1 88 ? 20.026 11.026 -22.219 1.00 56.28 88 GLN A N 1
ATOM 691 C CA . GLN A 1 88 ? 21.383 10.844 -22.769 1.00 56.28 88 GLN A CA 1
ATOM 692 C C . GLN A 1 88 ? 21.378 10.275 -24.196 1.00 56.28 88 GLN A C 1
ATOM 694 O O . GLN A 1 88 ? 22.440 9.969 -24.728 1.00 56.28 88 GLN A O 1
ATOM 699 N N . ALA A 1 89 ? 20.198 10.084 -24.794 1.00 55.62 89 ALA A N 1
ATOM 700 C CA . ALA A 1 89 ? 20.036 9.510 -26.129 1.00 55.62 89 ALA A CA 1
ATOM 701 C C . ALA A 1 89 ? 20.023 10.557 -27.267 1.00 55.62 89 ALA A C 1
ATOM 703 O O . ALA A 1 89 ? 19.607 10.218 -28.375 1.00 55.62 89 ALA A O 1
ATOM 704 N N . GLU A 1 90 ? 20.464 11.795 -27.005 1.00 46.19 90 GLU A N 1
ATOM 705 C CA . GLU A 1 90 ? 20.771 12.803 -28.039 1.00 46.19 90 GLU A CA 1
ATOM 706 C C . GLU A 1 90 ? 22.231 12.723 -28.502 1.00 46.19 90 GLU A C 1
ATOM 708 O O . GLU A 1 90 ? 23.133 12.657 -27.634 1.00 46.19 90 GLU A O 1
#

Secondary structure (DSSP, 8-state):
-TT-EEEEEEEEEEE-SS-EEEEEEEEEEE-TT--HHHHHTHHHHHHHHHHH----SEEEEESSGGGG-HHHHHHHHHHTT----GGG--

InterPro domains:
  IPR002108 Actin-depolymerising factor homology domain [PF00241] (4-78)
  IPR002108 Actin-depolymerising factor homology domain [PS51263] (1-78)
  IPR029006 ADF-H/Gelsolin-like domain superfamily [G3DSA:3.40.20.10] (1-90)

Organism: Ictalurus punctatus (NCBI:txid7998)

Foldseek 3Di:
DLQDWDKDWDWDFAADPVDTDIAIEIEIEHRNNHDPVVVVCSVVVVVVVCVVVVGHLYYYYDHDVVCVDPVNVRVVSVVSVPDHCPVVPD